Protein AF-A0A2J5P9N8-F1 (afdb_monomer)

Mean predicted aligned error: 7.77 Å

Secondary structure (DSSP, 8-state):
--TTTTS----S-HHHHHHHHHHHHHHH---------SSTTHHHHHIIIIIHHHHHHTTSS-SSPPSS-HHHHHHSS-SS--TTSGGGTT-TT----TTS-S---

Radius of gyration: 22.22 Å; Cα contacts (8 Å, |Δi|>4): 56; chains: 1; bounding box: 47×32×69 Å

Nearest PDB structures (foldseek):
  6ak1-assembly2_B  TM=9.706E-01  e=1.787E-05  Hyphomicrobium sulfonivorans
  3b9n-assembly2_B  TM=9.606E-01  e=1.918E-05  Geobacillus thermodenitrificans
  5w4z-assembly1_B  TM=9.565E-01  e=3.067E-03  Herbiconiux
  7e36-assembly1_B  TM=9.054E-01  e=7.668E-03  Nocardia tenerifensis

InterPro domains:
  IPR036661 Luciferase-like domain superfamily [G3DSA:3.20.20.30] (2-96)
  IPR036661 Luciferase-like domain superfamily [SSF51679] (4-79)
  IPR051260 Diverse substrate monooxygenases [PTHR30011] (2-95)

Sequence (105 aa):
VGIGGFGPLLVGSAETVADELQSWAEETDVDGFNLAYAVTHETFRDVVALLIPELQKRGVFKQDYREGTLREKLFGAGPRLTAPHPGADYRRGVRNDVGAKETAA

Structure (mmCIF, N/CA/C/O backbone):
data_AF-A0A2J5P9N8-F1
#
_entry.id   AF-A0A2J5P9N8-F1
#
loop_
_atom_site.group_PDB
_atom_site.id
_atom_site.type_symbol
_atom_site.label_atom_id
_atom_site.label_alt_id
_atom_site.label_comp_id
_atom_site.label_asym_id
_atom_site.label_entity_id
_atom_site.label_seq_id
_atom_site.pdbx_PDB_ins_code
_atom_site.Cartn_x
_atom_site.Cartn_y
_atom_site.Cartn_z
_atom_site.occupancy
_atom_site.B_iso_or_equiv
_atom_site.auth_seq_id
_atom_site.auth_comp_id
_atom_site.auth_asym_id
_atom_site.auth_atom_id
_atom_site.pdbx_PDB_model_num
ATOM 1 N N . VAL A 1 1 ? 9.339 16.375 16.927 1.00 61.12 1 VAL A N 1
ATOM 2 C CA . VAL A 1 1 ? 8.888 15.352 15.955 1.00 61.12 1 VAL A CA 1
ATOM 3 C C . VAL A 1 1 ? 8.266 14.216 16.749 1.00 61.12 1 VAL A C 1
ATOM 5 O O . VAL A 1 1 ? 8.880 13.809 17.727 1.00 61.12 1 VAL A O 1
ATOM 8 N N . GLY A 1 2 ? 7.038 13.810 16.415 1.00 85.06 2 GLY A N 1
ATOM 9 C CA . GLY A 1 2 ? 6.289 12.754 17.110 1.00 85.06 2 GLY A CA 1
ATOM 10 C C . GLY A 1 2 ? 6.177 11.472 16.281 1.00 85.06 2 GLY A C 1
ATOM 11 O O . GLY A 1 2 ? 6.871 11.318 15.274 1.00 85.06 2 GLY A O 1
ATOM 12 N N . ILE A 1 3 ? 5.286 10.568 16.695 1.00 85.62 3 ILE A N 1
ATOM 13 C CA . ILE A 1 3 ? 4.938 9.367 15.922 1.00 85.62 3 ILE A CA 1
ATOM 14 C C . ILE A 1 3 ? 4.420 9.803 14.542 1.00 85.62 3 ILE A C 1
ATOM 16 O O . ILE A 1 3 ? 3.575 10.689 14.459 1.00 85.62 3 ILE A O 1
ATOM 20 N N . GLY A 1 4 ? 4.960 9.211 13.472 1.00 83.00 4 GLY A N 1
ATOM 21 C CA . GLY A 1 4 ? 4.610 9.538 12.081 1.00 83.00 4 GLY A CA 1
ATOM 22 C C . GLY A 1 4 ? 5.559 10.520 11.383 1.00 83.00 4 GLY A C 1
ATOM 23 O O . GLY A 1 4 ? 5.572 10.593 10.156 1.00 83.00 4 GLY A O 1
ATOM 24 N N . GLY A 1 5 ? 6.430 11.224 12.112 1.00 89.25 5 GLY A N 1
ATOM 25 C CA . GLY A 1 5 ? 7.363 12.165 11.487 1.00 89.25 5 GLY A CA 1
ATOM 26 C C . GLY A 1 5 ? 6.630 13.289 10.744 1.00 89.25 5 GLY A C 1
ATOM 27 O O . GLY A 1 5 ? 5.927 14.076 11.371 1.00 89.25 5 GLY A O 1
ATOM 28 N N . PHE A 1 6 ? 6.820 13.359 9.423 1.00 89.50 6 PHE A N 1
ATOM 29 C CA . PHE A 1 6 ? 6.075 14.247 8.513 1.00 89.50 6 PHE A CA 1
ATOM 30 C C . PHE A 1 6 ? 5.015 13.508 7.682 1.00 89.50 6 PHE A C 1
ATOM 32 O O . PHE A 1 6 ? 4.338 14.128 6.866 1.00 89.50 6 PHE A O 1
ATOM 39 N N . GLY A 1 7 ? 4.907 12.189 7.846 1.00 88.69 7 GLY A N 1
ATOM 40 C CA . GLY A 1 7 ? 3.882 11.385 7.200 1.00 88.69 7 GLY A CA 1
ATOM 41 C C . GLY A 1 7 ? 2.561 11.438 7.969 1.00 88.69 7 GLY A C 1
ATOM 42 O O . GLY A 1 7 ? 2.537 11.812 9.146 1.00 88.69 7 GLY A O 1
ATOM 43 N N . PRO A 1 8 ? 1.455 11.053 7.319 1.00 91.69 8 PRO A N 1
ATOM 44 C CA . PRO A 1 8 ? 0.168 10.964 7.983 1.00 91.69 8 PRO A CA 1
ATOM 45 C C . PRO A 1 8 ? 0.166 9.842 9.032 1.00 91.69 8 PRO A C 1
ATOM 47 O O . PRO A 1 8 ? 0.865 8.835 8.901 1.00 91.69 8 PRO A O 1
ATOM 50 N N . LEU A 1 9 ? -0.641 10.025 10.076 1.00 94.19 9 LEU A N 1
ATOM 51 C CA . LEU A 1 9 ? -0.829 9.060 11.155 1.00 94.19 9 LEU A CA 1
ATOM 52 C C . LEU A 1 9 ? -2.298 8.633 11.194 1.00 94.19 9 LEU A C 1
ATOM 54 O O . LEU A 1 9 ? -3.163 9.453 11.494 1.00 94.19 9 LEU A O 1
ATOM 58 N N . LEU A 1 10 ? -2.563 7.354 10.926 1.00 95.00 10 LEU A N 1
ATOM 59 C CA . LEU A 1 10 ? -3.896 6.766 11.040 1.00 95.00 10 LEU A CA 1
ATOM 60 C C . LEU A 1 10 ? -4.004 6.024 12.372 1.00 95.00 10 LEU A C 1
ATOM 62 O O . LEU A 1 10 ? -3.148 5.202 12.702 1.00 95.00 10 LEU A O 1
ATOM 66 N N . VAL A 1 11 ? -5.063 6.303 13.128 1.00 96.25 11 VAL A N 1
ATOM 67 C CA . VAL A 1 11 ? -5.359 5.645 14.407 1.00 96.25 11 VAL A CA 1
ATOM 68 C C . VAL A 1 11 ? -6.842 5.311 14.440 1.00 96.25 11 VAL A C 1
ATOM 70 O O . VAL A 1 11 ? -7.678 6.196 14.288 1.00 96.25 11 VAL A O 1
ATOM 73 N N . GLY A 1 12 ? -7.173 4.041 14.656 1.00 96.81 12 GLY A N 1
ATOM 74 C CA . GLY A 1 12 ? -8.557 3.579 14.670 1.00 96.81 12 GLY A CA 1
ATOM 75 C C . GLY A 1 12 ? -8.663 2.059 14.701 1.00 96.81 12 GLY A C 1
ATOM 76 O O . GLY A 1 12 ? -7.674 1.363 14.939 1.00 96.81 12 GLY A O 1
ATOM 77 N N . SER A 1 13 ? -9.873 1.550 14.464 1.00 98.31 13 SER A N 1
ATOM 78 C CA . SER A 1 13 ? -10.092 0.121 14.227 1.00 98.31 13 SER A CA 1
ATOM 79 C C . SER A 1 13 ? -9.512 -0.300 12.869 1.00 98.31 13 SER A C 1
ATOM 81 O O . SER A 1 13 ? -9.169 0.543 12.039 1.00 98.31 13 SER A O 1
ATOM 83 N N . ALA A 1 14 ? -9.437 -1.611 12.617 1.00 97.94 14 ALA A N 1
ATOM 84 C CA . ALA A 1 14 ? -9.040 -2.123 11.305 1.00 97.94 14 ALA A CA 1
ATOM 85 C C . ALA A 1 14 ? -9.951 -1.606 10.177 1.00 97.94 14 ALA A C 1
ATOM 87 O O . ALA A 1 14 ? -9.447 -1.262 9.115 1.00 97.94 14 ALA A O 1
ATOM 88 N N . GLU A 1 15 ? -11.261 -1.490 10.431 1.00 98.50 15 GLU A N 1
ATOM 89 C CA . GLU A 1 15 ? -12.231 -0.927 9.483 1.00 98.50 15 GLU A CA 1
ATOM 90 C C . GLU A 1 15 ? -11.941 0.549 9.202 1.00 98.50 15 GLU A C 1
ATOM 92 O O . GLU A 1 15 ? -11.793 0.920 8.045 1.00 98.50 15 GLU A O 1
ATOM 97 N N . THR A 1 16 ? -11.751 1.367 10.246 1.00 98.50 16 THR A N 1
ATOM 98 C CA . THR A 1 16 ? -11.451 2.799 10.085 1.00 98.50 16 THR A CA 1
ATOM 99 C C . THR A 1 16 ? -10.160 3.026 9.302 1.00 98.50 16 THR A C 1
ATOM 101 O O . THR A 1 16 ? -10.106 3.881 8.425 1.00 98.50 16 THR A O 1
ATOM 104 N N . VAL A 1 17 ? -9.106 2.261 9.600 1.00 98.31 17 VAL A N 1
ATOM 105 C CA . VAL A 1 17 ? -7.834 2.383 8.874 1.00 98.31 17 VAL A CA 1
ATOM 106 C C . VAL A 1 17 ? -7.979 1.891 7.430 1.00 98.31 17 VAL A C 1
ATOM 108 O O . VAL A 1 17 ? -7.424 2.510 6.527 1.00 98.31 17 VAL A O 1
ATOM 111 N N . ALA A 1 18 ? -8.721 0.807 7.190 1.00 98.50 18 ALA A N 1
ATOM 112 C CA . ALA A 1 18 ? -8.974 0.305 5.842 1.00 98.50 18 ALA A CA 1
ATOM 113 C C . ALA A 1 18 ? -9.797 1.287 4.993 1.00 98.50 18 ALA A C 1
ATOM 115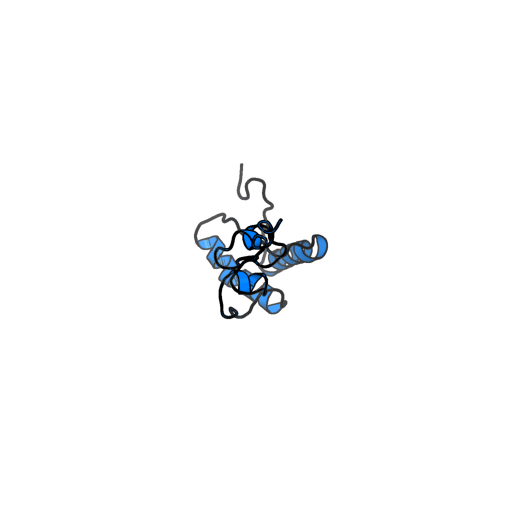 O O . ALA A 1 18 ? -9.491 1.441 3.812 1.00 98.50 18 ALA A O 1
ATOM 116 N N . ASP A 1 19 ? -10.788 1.964 5.582 1.00 98.50 19 ASP A N 1
ATOM 117 C CA . ASP A 1 19 ? -11.592 2.995 4.913 1.00 98.50 19 ASP A CA 1
ATOM 118 C C . ASP A 1 19 ? -10.709 4.142 4.410 1.00 98.50 19 ASP A C 1
ATOM 120 O O . ASP A 1 19 ? -10.770 4.497 3.235 1.00 98.50 19 ASP A O 1
ATOM 124 N N . GLU A 1 20 ? -9.828 4.664 5.265 1.00 98.25 20 GLU A N 1
ATOM 125 C CA . GLU A 1 20 ? -8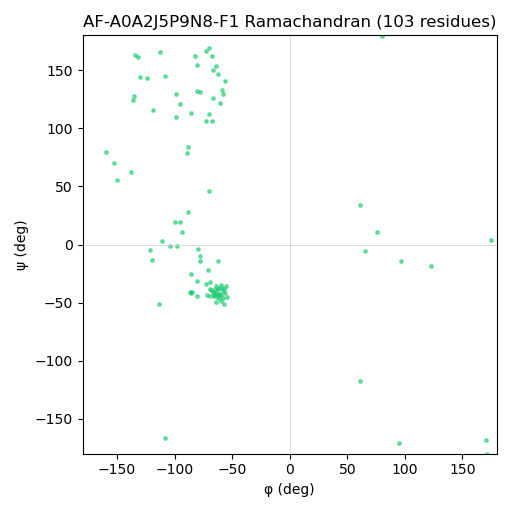.915 5.755 4.901 1.00 98.25 20 GLU A CA 1
ATOM 126 C C . GLU A 1 20 ? -7.890 5.341 3.839 1.00 98.25 20 GLU A C 1
ATOM 128 O O . GLU A 1 20 ? -7.679 6.060 2.864 1.00 98.25 20 GLU A O 1
ATOM 133 N N . LEU A 1 21 ? -7.272 4.160 3.972 1.00 98.12 21 LEU A N 1
ATOM 134 C CA . LEU A 1 21 ? -6.330 3.671 2.956 1.00 98.12 21 LEU A CA 1
ATOM 135 C C . LEU A 1 21 ? -7.008 3.494 1.593 1.00 98.12 21 LEU A C 1
ATOM 137 O O . LEU A 1 21 ? -6.400 3.769 0.560 1.00 98.12 21 LEU A O 1
ATOM 141 N N . GLN A 1 22 ? -8.257 3.032 1.581 1.00 97.88 22 GLN A N 1
ATOM 142 C CA . GLN A 1 22 ? -9.010 2.852 0.349 1.00 97.88 22 GLN A CA 1
ATOM 143 C C . GLN A 1 22 ? -9.427 4.195 -0.263 1.00 97.88 22 GLN A C 1
ATOM 145 O O . GLN A 1 22 ? -9.220 4.378 -1.460 1.00 97.88 22 GLN A O 1
ATOM 150 N N . SER A 1 23 ? -9.910 5.150 0.542 1.00 98.06 23 SER A N 1
ATOM 151 C CA . SER A 1 23 ? -10.188 6.522 0.086 1.00 98.06 23 SER A CA 1
ATOM 152 C C . SER A 1 23 ? -8.952 7.145 -0.564 1.00 98.06 23 SER A C 1
ATOM 154 O O . SER A 1 23 ? -9.041 7.662 -1.673 1.00 98.06 23 SER A O 1
ATOM 156 N N . TRP A 1 24 ? -7.766 7.010 0.037 1.00 97.88 24 TRP A N 1
ATOM 157 C CA . TRP A 1 24 ? -6.545 7.545 -0.569 1.00 97.88 24 TRP A CA 1
ATOM 158 C C . TRP A 1 24 ? -6.231 6.899 -1.917 1.00 97.88 24 TRP A C 1
ATOM 160 O O . TRP A 1 24 ? -5.888 7.612 -2.858 1.00 97.88 24 TRP A O 1
ATOM 170 N N . ALA A 1 25 ? -6.354 5.577 -2.038 1.00 97.56 25 ALA A N 1
ATOM 171 C CA . ALA A 1 25 ? -6.142 4.893 -3.312 1.00 97.56 25 ALA A CA 1
ATOM 172 C C . ALA A 1 25 ? -7.137 5.366 -4.386 1.00 97.56 25 ALA A C 1
ATOM 174 O O . ALA A 1 25 ? -6.725 5.699 -5.494 1.00 97.56 25 ALA A O 1
ATOM 175 N N . GLU A 1 26 ? -8.424 5.458 -4.048 1.00 97.56 26 GLU A N 1
ATOM 176 C CA . GLU A 1 26 ? -9.495 5.850 -4.973 1.00 97.56 26 GLU A CA 1
ATOM 177 C C . GLU A 1 26 ? -9.416 7.324 -5.391 1.00 97.56 26 GLU A C 1
ATOM 179 O O . GLU A 1 26 ? -9.672 7.658 -6.547 1.00 97.56 26 GLU A O 1
ATOM 184 N N . GLU A 1 27 ? -9.046 8.212 -4.470 1.00 98.25 27 GLU A N 1
ATOM 185 C CA . GLU A 1 27 ? -9.015 9.657 -4.709 1.00 98.25 27 GLU A CA 1
ATOM 186 C C . GLU A 1 27 ? -7.706 10.136 -5.346 1.00 98.25 27 GLU A C 1
ATOM 188 O O . GLU A 1 27 ? -7.690 11.184 -5.995 1.00 98.25 27 GLU A O 1
ATOM 193 N N . THR A 1 28 ? -6.603 9.402 -5.159 1.00 97.88 28 THR A N 1
ATOM 194 C CA . THR A 1 28 ? -5.260 9.858 -5.567 1.00 97.88 28 THR A CA 1
ATOM 195 C C . THR A 1 28 ? -4.537 8.946 -6.553 1.00 97.88 28 THR A C 1
ATOM 197 O O . THR A 1 28 ? -3.469 9.331 -7.028 1.00 97.88 28 THR A O 1
ATOM 200 N N . ASP A 1 29 ? -5.109 7.785 -6.889 1.00 97.56 29 ASP A N 1
ATOM 201 C CA . ASP A 1 29 ? -4.526 6.801 -7.815 1.00 97.56 29 ASP A CA 1
ATOM 202 C C . ASP A 1 29 ? -3.166 6.252 -7.334 1.00 97.56 29 ASP A C 1
ATOM 204 O O . ASP A 1 29 ? -2.252 5.985 -8.113 1.00 97.56 29 ASP A O 1
ATOM 208 N N . VAL A 1 30 ? -2.996 6.111 -6.013 1.00 97.81 30 VAL A N 1
ATOM 209 C CA . VAL A 1 30 ? -1.811 5.457 -5.438 1.00 97.81 30 VAL A CA 1
ATOM 210 C C . VAL A 1 30 ? -1.947 3.934 -5.482 1.00 97.81 30 VAL A C 1
ATOM 212 O O . VAL A 1 30 ? -2.931 3.366 -5.015 1.00 97.81 30 VAL A O 1
ATOM 215 N N . ASP A 1 31 ? -0.905 3.250 -5.960 1.00 96.50 31 ASP A N 1
ATOM 216 C CA . ASP A 1 31 ? -0.896 1.783 -6.095 1.00 96.50 31 ASP A CA 1
ATOM 217 C C . ASP A 1 31 ? -0.646 1.027 -4.775 1.00 96.50 31 ASP A C 1
ATOM 219 O O . ASP A 1 31 ? -0.793 -0.197 -4.699 1.00 96.50 31 ASP A O 1
ATOM 223 N N . GLY A 1 32 ? -0.182 1.719 -3.730 1.00 96.62 32 GLY A N 1
ATOM 224 C CA . GLY A 1 32 ? 0.130 1.094 -2.452 1.00 96.62 32 GLY A CA 1
ATOM 225 C C . GLY A 1 32 ? 0.834 2.004 -1.454 1.00 96.62 32 GLY A C 1
ATOM 226 O O . GLY A 1 32 ? 1.132 3.166 -1.720 1.00 96.62 32 GLY A O 1
ATOM 227 N N . PHE A 1 33 ? 1.125 1.436 -0.284 1.00 96.81 33 PHE A N 1
ATOM 228 C CA . PHE A 1 33 ? 1.593 2.185 0.879 1.00 96.81 33 PHE A CA 1
ATOM 229 C C . PHE A 1 33 ? 2.921 1.655 1.404 1.00 96.81 33 PHE A C 1
ATOM 231 O O . PHE A 1 33 ? 3.161 0.44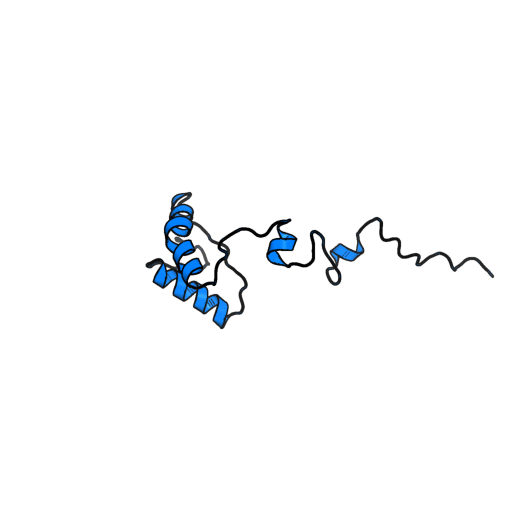8 1.456 1.00 96.81 33 PHE A O 1
ATOM 238 N N . ASN A 1 34 ? 3.766 2.576 1.860 1.00 95.81 34 ASN A N 1
ATOM 239 C CA . ASN A 1 34 ? 4.951 2.248 2.637 1.00 95.81 34 ASN A CA 1
ATOM 240 C C . ASN A 1 34 ? 4.642 2.445 4.127 1.00 95.81 34 ASN A C 1
ATOM 242 O O . ASN A 1 34 ? 4.463 3.575 4.579 1.00 95.81 34 ASN A O 1
ATOM 246 N N . LEU A 1 35 ? 4.548 1.350 4.883 1.00 94.50 35 LEU A N 1
ATOM 247 C CA . LEU A 1 35 ? 4.135 1.384 6.286 1.00 94.50 35 LEU A CA 1
ATOM 248 C C . L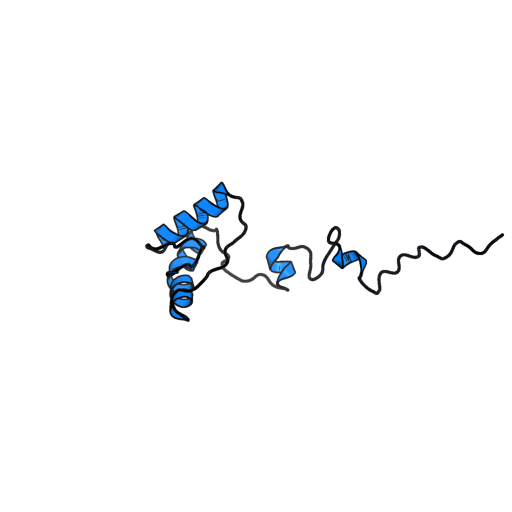EU A 1 35 ? 5.327 1.652 7.210 1.00 94.50 35 LEU A C 1
ATOM 250 O O . LEU A 1 35 ? 6.210 0.808 7.372 1.00 94.50 35 LEU A O 1
ATOM 254 N N . ALA A 1 36 ? 5.321 2.819 7.852 1.00 93.81 36 ALA A N 1
ATOM 255 C CA . ALA A 1 36 ? 6.196 3.108 8.981 1.00 93.81 36 ALA A CA 1
ATOM 256 C C . ALA A 1 36 ? 5.629 2.502 10.277 1.00 93.81 36 ALA A C 1
ATOM 258 O O . ALA A 1 36 ? 4.421 2.312 10.411 1.00 93.81 36 ALA A O 1
ATOM 259 N N . TYR A 1 37 ? 6.501 2.218 11.245 1.00 92.94 37 TYR A N 1
ATOM 260 C CA . TYR A 1 37 ? 6.111 1.639 12.530 1.00 92.94 37 TYR A CA 1
ATOM 261 C C . TYR A 1 37 ? 6.235 2.648 13.671 1.00 92.94 37 TYR A C 1
ATOM 263 O O . TYR A 1 37 ? 7.160 3.461 13.704 1.00 92.94 37 TYR A O 1
ATOM 271 N N . ALA A 1 38 ? 5.322 2.554 14.638 1.00 93.62 38 ALA A N 1
ATOM 272 C CA . ALA A 1 38 ? 5.479 3.215 15.930 1.00 93.62 38 ALA A CA 1
ATOM 273 C C . ALA A 1 38 ? 6.316 2.344 16.877 1.00 93.62 38 ALA A C 1
ATOM 275 O O . ALA A 1 38 ? 7.199 2.847 17.569 1.00 93.62 38 ALA A O 1
ATOM 276 N N . VAL A 1 39 ? 6.074 1.028 16.864 1.00 94.38 39 VAL A N 1
ATOM 277 C CA . VAL A 1 39 ? 6.807 0.042 17.664 1.00 94.38 39 VAL A CA 1
ATOM 278 C C . VAL A 1 39 ? 7.146 -1.160 16.788 1.00 94.38 39 VAL A C 1
ATOM 280 O O . VAL A 1 39 ? 6.276 -1.729 16.126 1.00 94.38 39 VAL A O 1
ATOM 283 N N . THR A 1 40 ? 8.424 -1.537 16.770 1.00 91.50 40 THR A N 1
ATOM 284 C CA . THR A 1 40 ? 8.879 -2.756 16.094 1.00 91.50 40 THR A CA 1
ATOM 285 C C . THR A 1 40 ? 8.954 -3.894 17.116 1.00 91.50 40 THR A C 1
ATOM 287 O O . THR A 1 40 ? 9.658 -3.768 18.115 1.00 91.50 40 THR A O 1
ATOM 290 N N . HIS A 1 41 ? 8.233 -5.007 16.952 1.00 94.00 41 HIS A N 1
ATOM 291 C CA . HIS A 1 41 ? 7.579 -5.546 15.741 1.00 94.00 41 HIS A CA 1
ATOM 292 C C . HIS A 1 41 ? 6.039 -5.505 15.791 1.00 94.00 41 HIS A C 1
ATOM 294 O O . HIS A 1 41 ? 5.369 -6.002 14.884 1.00 94.00 41 HIS A O 1
ATOM 300 N N . GLU A 1 42 ? 5.476 -4.956 16.861 1.00 96.69 42 GLU A N 1
ATOM 301 C CA . GLU A 1 42 ? 4.056 -4.985 17.203 1.00 96.69 42 GLU A CA 1
ATOM 302 C C . GLU A 1 42 ? 3.205 -4.317 16.128 1.00 96.69 42 GLU A C 1
ATOM 304 O O . GLU A 1 42 ? 2.225 -4.913 15.694 1.00 96.69 42 GLU A O 1
ATOM 309 N N . THR A 1 43 ? 3.631 -3.165 15.591 1.00 95.62 43 THR A N 1
ATOM 310 C CA . THR A 1 43 ? 2.880 -2.493 14.518 1.00 95.62 43 THR A CA 1
ATOM 311 C C . THR A 1 43 ? 2.667 -3.414 13.313 1.00 95.62 43 THR A C 1
ATOM 313 O O . THR A 1 43 ? 1.573 -3.472 12.762 1.00 95.62 43 THR A O 1
ATOM 316 N N . PHE A 1 44 ? 3.680 -4.190 12.917 1.00 97.12 44 PHE A N 1
ATOM 317 C CA . PHE A 1 44 ? 3.539 -5.119 11.795 1.00 97.12 44 PHE A CA 1
ATOM 318 C C . PHE A 1 44 ? 2.672 -6.330 12.143 1.00 97.12 44 PHE A C 1
ATOM 320 O O . PHE A 1 44 ? 1.946 -6.822 11.280 1.00 97.12 44 PHE A O 1
ATOM 327 N N . ARG A 1 45 ? 2.716 -6.804 13.395 1.00 97.81 45 ARG A N 1
ATOM 328 C CA . ARG A 1 45 ? 1.825 -7.876 13.860 1.00 97.81 45 ARG A CA 1
ATOM 329 C C . ARG A 1 45 ? 0.368 -7.439 13.807 1.00 97.81 45 ARG A C 1
ATOM 331 O O . ARG A 1 45 ? -0.443 -8.190 13.276 1.00 97.81 45 ARG A O 1
ATOM 338 N N . ASP A 1 46 ? 0.061 -6.235 14.275 1.00 97.56 46 ASP A N 1
ATOM 339 C CA . ASP A 1 46 ? -1.302 -5.699 14.273 1.00 97.56 46 ASP A CA 1
ATOM 340 C C . ASP A 1 46 ? -1.811 -5.479 12.846 1.00 97.56 46 ASP A C 1
ATOM 342 O O . ASP A 1 46 ? -2.937 -5.853 12.528 1.00 97.56 46 ASP A O 1
ATOM 346 N N . VAL A 1 47 ? -0.965 -4.969 11.944 1.00 97.56 47 VAL A N 1
ATOM 347 C CA . VAL A 1 47 ? -1.310 -4.858 10.517 1.00 97.56 47 VAL A CA 1
ATOM 348 C C . VAL A 1 47 ? -1.673 -6.225 9.939 1.00 97.56 47 VAL A C 1
ATOM 350 O O . VAL A 1 47 ? -2.731 -6.370 9.331 1.00 97.56 47 VAL A O 1
ATOM 353 N N . VAL A 1 48 ? -0.830 -7.240 10.138 1.00 97.88 48 VAL A N 1
ATOM 354 C CA . VAL A 1 48 ? -1.065 -8.584 9.586 1.00 97.88 48 VAL A CA 1
ATOM 355 C C . VAL A 1 48 ? -2.288 -9.253 10.214 1.00 97.88 48 VAL A C 1
ATOM 357 O O . VAL A 1 48 ? -3.050 -9.899 9.503 1.00 97.88 48 VAL A O 1
ATOM 360 N N . ALA A 1 49 ? -2.480 -9.117 11.525 1.00 98.25 49 ALA A N 1
ATOM 361 C CA . ALA A 1 49 ? -3.543 -9.804 12.251 1.00 98.25 49 ALA A CA 1
ATOM 362 C C . ALA A 1 49 ? -4.913 -9.127 12.115 1.00 98.25 49 ALA A C 1
ATOM 364 O O . ALA A 1 49 ? -5.928 -9.818 12.169 1.00 98.25 49 ALA A O 1
ATOM 365 N N . LEU A 1 50 ? -4.950 -7.799 11.969 1.00 98.31 50 LEU A N 1
ATOM 366 C CA . LEU A 1 50 ? -6.185 -7.014 12.028 1.00 98.31 50 LEU A CA 1
ATOM 367 C C . LEU A 1 50 ? -6.524 -6.366 10.684 1.00 98.31 50 LEU A C 1
ATOM 369 O O . LEU A 1 50 ? -7.639 -6.522 10.194 1.00 98.31 50 LEU A O 1
ATOM 373 N N . LEU A 1 51 ? -5.573 -5.655 10.073 1.00 98.38 51 LEU A N 1
ATOM 374 C CA . LEU A 1 51 ? -5.837 -4.845 8.880 1.00 98.38 51 LEU A CA 1
ATOM 375 C C . LEU A 1 51 ? -5.869 -5.676 7.592 1.00 98.38 51 LEU A C 1
ATOM 377 O O . LEU A 1 51 ? -6.757 -5.491 6.762 1.00 98.38 51 LEU A O 1
ATOM 381 N N . ILE A 1 52 ? -4.922 -6.602 7.414 1.00 98.38 52 ILE A N 1
ATOM 382 C CA . ILE A 1 52 ? -4.856 -7.434 6.203 1.00 98.38 52 ILE A CA 1
ATOM 383 C C . ILE A 1 52 ? -6.151 -8.233 5.970 1.00 98.38 52 ILE A C 1
ATOM 385 O O . ILE A 1 52 ? -6.640 -8.179 4.841 1.00 98.38 52 ILE A O 1
ATOM 389 N N . PRO A 1 53 ? -6.759 -8.904 6.972 1.00 98.62 53 PRO A N 1
ATOM 390 C CA . PRO A 1 53 ? -8.036 -9.595 6.784 1.00 98.62 53 PRO A CA 1
ATOM 391 C C . PRO A 1 53 ? -9.174 -8.677 6.320 1.00 98.62 53 PRO A C 1
ATOM 393 O O . PRO A 1 53 ? -9.982 -9.078 5.483 1.00 98.62 53 PRO A O 1
ATOM 396 N N . GLU A 1 54 ? -9.227 -7.439 6.816 1.00 98.56 54 GLU A N 1
ATOM 397 C CA . GLU A 1 54 ? -10.253 -6.469 6.420 1.00 98.56 54 GLU A CA 1
ATOM 398 C C . GLU A 1 54 ? -10.053 -6.003 4.969 1.00 98.56 54 GLU A C 1
ATOM 400 O O . GLU A 1 54 ? -10.990 -6.026 4.170 1.00 98.56 54 GLU A O 1
ATOM 405 N N . LEU A 1 55 ? -8.816 -5.694 4.567 1.00 98.50 55 LEU A N 1
ATOM 406 C CA . LEU A 1 55 ? -8.494 -5.362 3.171 1.00 98.50 55 LEU A CA 1
ATOM 407 C C . LEU A 1 55 ? -8.740 -6.546 2.215 1.00 98.50 55 LEU A C 1
ATOM 409 O O . LEU A 1 55 ? -9.185 -6.371 1.079 1.00 98.50 55 LEU A O 1
ATOM 413 N N . GLN A 1 56 ? -8.487 -7.768 2.680 1.00 98.50 56 GLN A N 1
ATOM 414 C CA . GLN A 1 56 ? -8.772 -9.008 1.960 1.00 98.50 56 GLN A CA 1
ATOM 415 C C . GLN A 1 56 ? -10.275 -9.239 1.768 1.00 98.50 56 GLN A C 1
ATOM 417 O O . GLN A 1 56 ? -10.698 -9.591 0.666 1.00 98.50 56 GLN A O 1
ATOM 422 N N . LYS A 1 57 ? -11.090 -9.000 2.803 1.00 98.19 57 LYS A N 1
ATOM 423 C CA . LYS A 1 57 ? -12.562 -9.070 2.748 1.00 98.19 57 LYS A CA 1
ATOM 424 C C . LYS A 1 57 ? -13.145 -8.087 1.730 1.00 98.19 57 LYS A C 1
ATOM 426 O O . LYS A 1 57 ? -14.121 -8.412 1.061 1.00 98.19 57 LYS A O 1
ATOM 431 N N . ARG A 1 58 ? -12.523 -6.915 1.582 1.00 98.06 58 ARG A N 1
ATOM 432 C CA . ARG A 1 58 ? -12.885 -5.882 0.595 1.00 98.06 58 ARG A CA 1
ATOM 433 C C . ARG A 1 58 ? -12.405 -6.185 -0.827 1.00 98.06 58 ARG A C 1
ATOM 435 O O . ARG A 1 58 ? -12.795 -5.495 -1.759 1.00 98.06 58 ARG A O 1
ATOM 442 N N . GLY A 1 59 ? -11.558 -7.199 -1.010 1.00 97.81 59 GLY A N 1
ATOM 443 C CA . GLY A 1 59 ? -11.011 -7.567 -2.318 1.00 97.81 59 GLY A CA 1
ATOM 444 C C . GLY A 1 59 ? -9.900 -6.646 -2.832 1.00 97.81 59 GLY A C 1
ATOM 445 O O . GLY A 1 59 ? -9.499 -6.778 -3.986 1.00 97.81 59 GLY A O 1
ATOM 446 N N . VAL A 1 60 ? -9.371 -5.751 -1.991 1.00 97.44 60 VAL A N 1
ATOM 447 C CA . VAL A 1 60 ? -8.311 -4.787 -2.355 1.00 97.44 60 VAL A CA 1
ATOM 448 C C . VAL A 1 60 ? -6.910 -5.249 -1.940 1.00 97.44 60 VAL A C 1
ATOM 450 O O . VAL A 1 60 ? -5.916 -4.584 -2.220 1.00 97.44 60 VAL A O 1
ATOM 453 N N . PHE A 1 61 ? -6.799 -6.415 -1.298 1.00 97.81 61 PHE A N 1
ATOM 454 C CA . PHE A 1 61 ? -5.521 -7.043 -0.972 1.00 97.81 61 PHE A CA 1
ATOM 455 C C . PHE A 1 61 ? -5.495 -8.510 -1.405 1.00 97.81 61 PHE A C 1
ATOM 457 O O . PHE A 1 61 ? -6.494 -9.226 -1.340 1.00 97.81 61 PHE A O 1
ATOM 464 N N . LYS A 1 62 ? -4.324 -8.969 -1.857 1.00 96.69 62 LYS A N 1
ATOM 465 C CA . LYS A 1 62 ? -4.125 -10.343 -2.339 1.00 96.69 62 LYS A CA 1
ATOM 466 C C . LYS A 1 62 ? -4.371 -11.382 -1.235 1.00 96.69 62 LYS A C 1
ATOM 468 O O . LYS A 1 62 ? -4.032 -11.156 -0.075 1.00 96.69 62 LYS A O 1
ATOM 473 N N . GLN A 1 63 ? -4.880 -12.549 -1.620 1.00 97.25 63 GLN A N 1
ATOM 474 C CA . GLN A 1 63 ? -5.029 -13.707 -0.725 1.00 97.25 63 GLN A CA 1
ATOM 475 C C . GLN A 1 63 ? -3.751 -14.548 -0.674 1.00 97.25 63 GLN A C 1
ATOM 477 O O . GLN A 1 63 ? -3.294 -14.922 0.398 1.00 97.25 63 GLN A O 1
ATOM 482 N N . ASP A 1 64 ? -3.116 -14.726 -1.833 1.00 97.25 64 ASP A N 1
ATOM 483 C CA . ASP A 1 64 ? -1.894 -15.504 -1.994 1.00 97.25 64 ASP A CA 1
ATOM 484 C C . ASP A 1 64 ? -0.869 -14.761 -2.851 1.00 97.25 64 ASP A C 1
ATOM 486 O O . ASP A 1 64 ? -1.169 -13.803 -3.578 1.00 97.25 64 ASP A O 1
ATOM 490 N N . TYR A 1 65 ? 0.381 -15.208 -2.775 1.00 96.19 65 TYR A N 1
ATOM 491 C CA . TYR A 1 65 ? 1.420 -14.728 -3.671 1.00 96.19 65 TYR A CA 1
ATOM 492 C C . TYR A 1 65 ? 1.288 -15.394 -5.038 1.00 96.19 65 TYR A C 1
ATOM 494 O O . TYR A 1 65 ? 1.241 -16.613 -5.150 1.00 96.19 65 TYR A O 1
ATOM 502 N N . ARG A 1 66 ? 1.317 -14.579 -6.095 1.00 95.12 66 ARG A N 1
ATOM 503 C CA . ARG A 1 66 ? 1.577 -15.075 -7.451 1.00 95.12 66 ARG A CA 1
ATOM 504 C C . ARG A 1 66 ? 2.997 -15.642 -7.521 1.00 95.12 66 ARG A C 1
ATOM 506 O O . ARG A 1 66 ? 3.872 -15.184 -6.787 1.00 95.12 66 ARG A O 1
ATOM 513 N N . GLU A 1 67 ? 3.244 -16.583 -8.419 1.00 96.44 67 GLU A N 1
ATOM 514 C CA . GLU A 1 67 ? 4.596 -17.088 -8.675 1.00 96.44 67 GLU A CA 1
ATOM 515 C C . GLU A 1 67 ? 5.503 -16.029 -9.325 1.00 96.44 67 GLU A C 1
ATOM 517 O O . GLU A 1 67 ? 5.039 -15.017 -9.855 1.00 96.44 67 GLU A O 1
ATOM 522 N N . GLY A 1 68 ? 6.817 -16.259 -9.266 1.00 96.50 68 GLY A N 1
ATOM 523 C CA . GLY A 1 68 ? 7.821 -15.421 -9.929 1.00 96.50 68 GLY A CA 1
ATOM 524 C C . GLY A 1 68 ? 8.450 -14.319 -9.067 1.00 96.50 68 GLY A C 1
ATOM 525 O O . GLY A 1 68 ? 8.313 -14.253 -7.837 1.00 96.50 68 GLY A O 1
ATOM 526 N N . THR A 1 69 ? 9.214 -13.459 -9.733 1.00 97.19 69 THR A N 1
ATOM 527 C CA . THR A 1 69 ? 10.004 -12.364 -9.157 1.00 97.19 69 THR A CA 1
ATOM 528 C C . THR A 1 69 ? 9.135 -11.198 -8.679 1.00 97.19 69 THR A C 1
ATOM 530 O O . THR A 1 69 ? 7.962 -11.070 -9.028 1.00 97.19 69 THR A O 1
ATOM 533 N N . LEU A 1 70 ? 9.721 -10.284 -7.897 1.00 96.50 70 LEU A N 1
ATOM 534 C CA . LEU A 1 70 ? 9.032 -9.063 -7.461 1.00 96.50 70 LEU A CA 1
ATOM 535 C C . LEU A 1 70 ? 8.538 -8.214 -8.645 1.00 96.50 70 LEU A C 1
ATOM 5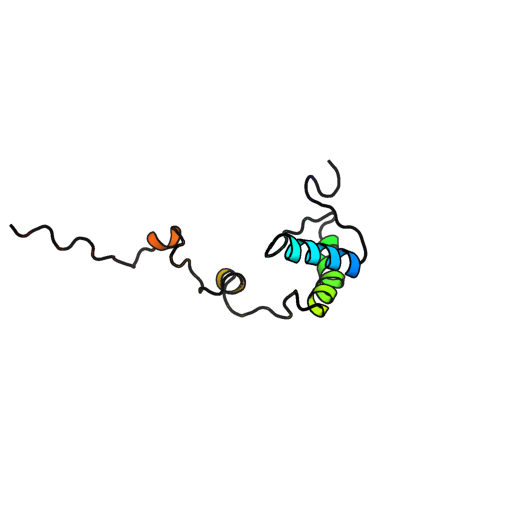37 O O . LEU A 1 70 ? 7.429 -7.692 -8.602 1.00 96.50 70 LEU A O 1
ATOM 541 N N . ARG A 1 71 ? 9.335 -8.100 -9.717 1.00 96.06 71 ARG A N 1
ATOM 542 C CA . ARG A 1 71 ? 8.950 -7.327 -10.906 1.00 96.06 71 ARG A CA 1
ATOM 543 C C . ARG A 1 71 ? 7.718 -7.918 -11.583 1.00 96.06 71 ARG A C 1
ATOM 545 O O . ARG A 1 71 ? 6.835 -7.169 -11.978 1.00 96.06 71 ARG A O 1
ATOM 552 N N . GLU A 1 72 ? 7.646 -9.240 -11.681 1.00 96.19 72 GLU A N 1
ATOM 553 C CA . GLU A 1 72 ? 6.482 -9.928 -12.247 1.00 96.19 72 GLU A CA 1
ATOM 554 C C . GLU A 1 72 ? 5.243 -9.719 -11.378 1.00 96.19 72 GLU A C 1
ATOM 556 O O . GLU A 1 72 ? 4.176 -9.407 -11.897 1.00 96.19 72 GLU A O 1
ATOM 561 N N . LYS A 1 73 ? 5.401 -9.801 -10.054 1.00 95.94 73 LYS A N 1
ATOM 562 C CA . LYS A 1 73 ? 4.313 -9.577 -9.093 1.00 95.94 73 LYS A CA 1
ATOM 563 C C . LYS A 1 73 ? 3.747 -8.157 -9.147 1.00 95.94 73 LYS A C 1
ATOM 565 O O . LYS A 1 73 ? 2.540 -8.009 -9.000 1.00 95.94 73 LYS A O 1
ATOM 570 N N . LEU A 1 74 ? 4.601 -7.150 -9.342 1.00 94.75 74 LEU A N 1
ATOM 571 C CA . LEU A 1 74 ? 4.198 -5.740 -9.383 1.00 94.75 74 LEU A CA 1
ATOM 572 C C . LEU A 1 74 ? 3.723 -5.286 -10.768 1.00 94.75 74 LEU A C 1
ATOM 574 O O . LEU A 1 74 ? 2.744 -4.562 -10.858 1.00 94.75 74 LEU A O 1
ATOM 578 N N . PHE A 1 75 ? 4.399 -5.700 -11.844 1.00 94.19 75 PHE A N 1
ATOM 579 C CA . PHE A 1 75 ? 4.205 -5.110 -13.176 1.00 94.19 75 PHE A CA 1
ATOM 580 C C . PHE A 1 75 ? 3.732 -6.101 -14.247 1.00 94.19 75 PHE A C 1
ATOM 582 O O . PHE A 1 75 ? 3.395 -5.678 -15.347 1.00 94.19 75 PHE A O 1
ATOM 589 N N . GLY A 1 76 ? 3.785 -7.415 -14.006 1.00 91.25 76 GLY A N 1
ATOM 590 C CA . GLY A 1 76 ? 3.384 -8.442 -14.982 1.00 91.25 76 GLY A CA 1
ATOM 591 C C . GLY A 1 76 ? 4.242 -8.545 -16.258 1.00 91.25 76 GLY A C 1
ATOM 592 O O . GLY A 1 76 ? 4.052 -9.465 -17.044 1.00 91.25 76 GLY A O 1
ATOM 593 N N . ALA A 1 77 ? 5.217 -7.656 -16.467 1.00 89.56 77 ALA A N 1
ATOM 594 C CA . ALA A 1 77 ? 6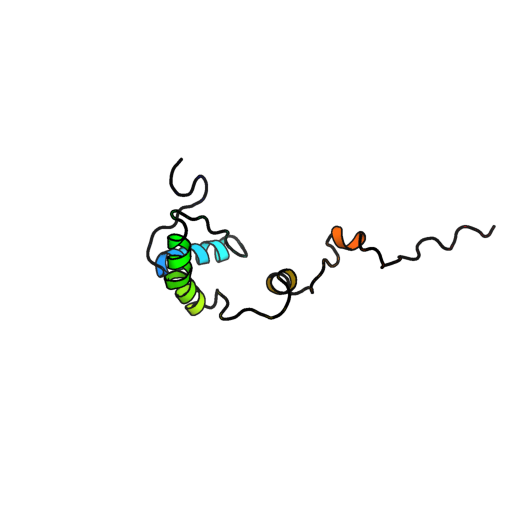.004 -7.539 -17.703 1.00 89.56 77 ALA A CA 1
ATOM 595 C C . ALA A 1 77 ? 7.271 -8.426 -17.743 1.00 89.56 77 ALA A C 1
ATOM 597 O O . ALA A 1 77 ? 8.264 -8.098 -18.397 1.00 89.56 77 ALA A O 1
ATOM 598 N N . GLY A 1 78 ? 7.257 -9.552 -17.027 1.00 92.81 78 GLY A N 1
ATOM 599 C CA . GLY A 1 78 ? 8.394 -10.468 -16.927 1.00 92.81 78 GLY A CA 1
ATOM 600 C C . GLY A 1 78 ? 9.482 -10.032 -15.931 1.00 92.81 78 GLY A C 1
ATOM 601 O O . GLY A 1 78 ? 9.395 -8.983 -15.286 1.00 92.81 78 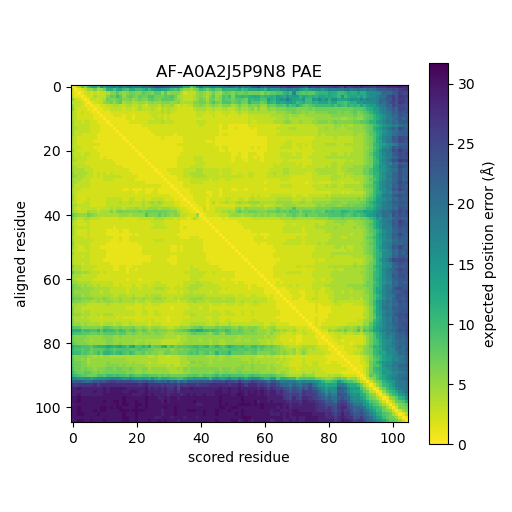GLY A O 1
ATOM 602 N N . PRO A 1 79 ? 10.547 -10.837 -15.777 1.00 94.69 79 PRO A N 1
ATOM 603 C CA . PRO A 1 79 ? 11.507 -10.693 -14.680 1.00 94.69 79 PRO A CA 1
ATOM 604 C C . PRO A 1 79 ? 12.548 -9.586 -14.907 1.00 94.69 79 PRO A C 1
ATOM 606 O O . PRO A 1 79 ? 13.396 -9.334 -14.050 1.00 94.69 79 PRO A O 1
ATOM 609 N N . ARG A 1 80 ? 12.538 -8.923 -16.071 1.00 93.25 80 ARG A N 1
ATOM 610 C CA . ARG A 1 80 ? 13.532 -7.911 -16.458 1.00 93.25 80 ARG A CA 1
ATOM 611 C C . ARG A 1 80 ? 12.861 -6.652 -16.994 1.00 93.25 80 ARG A C 1
ATOM 613 O O . ARG A 1 80 ? 11.718 -6.679 -17.418 1.00 93.25 80 ARG A O 1
ATOM 620 N N . LEU A 1 81 ? 13.614 -5.554 -17.003 1.00 93.69 81 LEU A N 1
ATOM 621 C CA . LEU A 1 81 ? 13.202 -4.295 -17.623 1.00 93.69 81 LEU A CA 1
ATOM 622 C C . LEU A 1 81 ? 12.922 -4.491 -19.120 1.00 93.69 81 LEU A C 1
ATOM 624 O O . LEU A 1 81 ? 13.734 -5.100 -19.823 1.00 93.69 81 LEU A O 1
ATOM 628 N N . THR A 1 82 ? 11.795 -3.975 -19.592 1.00 89.44 82 THR A N 1
ATOM 629 C CA . THR A 1 82 ? 11.393 -3.949 -21.004 1.00 89.44 82 THR A CA 1
ATOM 630 C C . THR A 1 82 ? 11.371 -2.508 -21.507 1.00 89.44 82 THR A C 1
ATOM 632 O O . THR A 1 82 ? 11.397 -1.571 -20.706 1.00 89.44 82 THR A O 1
ATOM 635 N N . ALA A 1 83 ? 11.312 -2.314 -22.827 1.00 87.56 83 ALA A N 1
ATOM 636 C CA . ALA A 1 83 ? 11.028 -0.993 -23.381 1.00 87.56 83 ALA A CA 1
ATOM 637 C C . ALA A 1 83 ? 9.693 -0.463 -22.808 1.00 87.56 83 ALA A C 1
ATOM 639 O O . ALA A 1 83 ? 8.769 -1.263 -22.623 1.00 87.56 83 ALA A O 1
ATOM 640 N N . PRO A 1 84 ? 9.583 0.840 -22.492 1.00 91.81 84 PRO A N 1
ATOM 641 C CA . PRO A 1 84 ? 10.542 1.917 -22.768 1.00 91.81 84 PRO A CA 1
ATOM 642 C C . PRO A 1 84 ? 11.513 2.231 -21.608 1.00 91.81 84 PRO A C 1
ATOM 644 O O . PRO A 1 84 ? 12.067 3.325 -21.551 1.00 91.81 84 PRO A O 1
ATOM 647 N N . HIS A 1 85 ? 11.715 1.327 -20.643 1.00 94.06 85 HIS A N 1
ATOM 648 C CA . HIS A 1 85 ? 12.572 1.633 -19.497 1.00 94.06 85 HIS A CA 1
ATOM 649 C C . HIS A 1 85 ? 14.048 1.797 -19.931 1.00 94.06 85 HIS A C 1
ATOM 651 O O . HIS A 1 85 ? 14.606 0.835 -20.459 1.00 94.06 85 HIS A O 1
ATOM 657 N N . PRO A 1 86 ? 14.743 2.912 -19.615 1.00 94.56 86 PRO A N 1
ATOM 658 C CA . PRO A 1 86 ? 16.096 3.196 -20.125 1.00 94.56 86 PRO A CA 1
ATOM 659 C C . PRO A 1 86 ? 17.134 2.103 -19.838 1.00 94.56 86 PRO A C 1
ATOM 661 O O . PRO A 1 86 ? 17.994 1.793 -20.653 1.00 94.56 86 PRO A O 1
ATOM 664 N N . GLY A 1 87 ? 17.034 1.446 -18.678 1.00 93.06 87 GLY A N 1
ATOM 665 C CA . GLY A 1 87 ? 17.896 0.307 -18.338 1.00 93.06 87 GLY A CA 1
ATOM 666 C C . GLY A 1 87 ? 17.765 -0.914 -19.266 1.00 93.06 87 GLY A C 1
ATOM 667 O O . GLY A 1 87 ? 18.615 -1.802 -19.210 1.00 93.06 87 GLY A O 1
ATOM 668 N N . ALA A 1 88 ? 16.728 -0.991 -20.106 1.00 92.56 88 ALA A N 1
ATOM 669 C CA . ALA A 1 88 ? 16.583 -2.048 -21.104 1.00 92.56 88 ALA A CA 1
ATOM 670 C C . ALA A 1 88 ? 17.628 -1.923 -22.232 1.00 92.56 88 ALA A C 1
ATOM 672 O O . ALA A 1 88 ? 18.117 -2.955 -22.697 1.00 92.56 88 ALA A O 1
ATOM 673 N N . ASP A 1 89 ? 18.037 -0.698 -22.586 1.00 91.00 89 ASP A N 1
ATOM 674 C CA . ASP A 1 89 ? 18.957 -0.407 -23.700 1.00 91.00 89 ASP A CA 1
ATOM 675 C C . ASP A 1 89 ? 20.403 -0.847 -23.425 1.00 91.00 89 ASP A C 1
ATOM 677 O O . ASP A 1 89 ? 21.181 -1.104 -24.339 1.00 91.00 89 ASP A O 1
ATOM 681 N N . TYR A 1 90 ? 20.769 -1.003 -22.151 1.00 92.25 90 TYR A N 1
ATOM 682 C CA . TYR A 1 90 ? 22.127 -1.364 -21.733 1.00 92.25 90 TYR A CA 1
ATOM 683 C C . TYR A 1 90 ? 22.330 -2.879 -21.550 1.00 92.25 90 TYR A C 1
ATOM 685 O O . TYR A 1 90 ? 23.349 -3.321 -21.004 1.00 92.25 90 TYR A O 1
ATOM 693 N N . ARG A 1 91 ? 21.376 -3.717 -21.980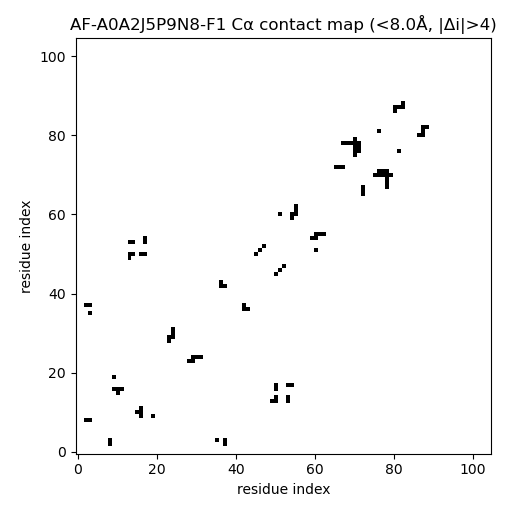 1.00 88.50 91 ARG A N 1
ATOM 694 C CA . ARG A 1 91 ? 21.483 -5.177 -21.846 1.00 88.50 91 ARG A CA 1
ATOM 695 C C . ARG A 1 91 ? 22.513 -5.744 -22.824 1.00 88.50 91 ARG A C 1
ATOM 697 O O . ARG A 1 91 ? 22.247 -5.919 -24.010 1.00 88.50 91 ARG A O 1
ATOM 704 N N . ARG A 1 92 ? 23.674 -6.141 -22.298 1.00 82.25 92 ARG A N 1
ATOM 705 C CA . ARG A 1 92 ? 24.701 -6.849 -23.076 1.00 82.25 92 ARG A CA 1
ATOM 706 C C . ARG A 1 92 ? 24.142 -8.173 -23.611 1.00 82.25 92 ARG A C 1
ATOM 708 O O . ARG A 1 92 ? 23.692 -9.008 -22.831 1.00 82.25 92 ARG A O 1
ATOM 715 N N . GLY A 1 93 ? 24.167 -8.347 -24.933 1.00 67.62 93 GLY A N 1
ATOM 716 C CA . GLY A 1 93 ? 23.696 -9.556 -25.623 1.00 67.62 93 GLY A CA 1
ATOM 717 C C . GLY A 1 93 ? 22.607 -9.308 -26.671 1.00 67.62 93 GLY A C 1
ATOM 718 O O . GLY A 1 93 ? 22.452 -10.134 -27.562 1.00 67.62 93 GLY A O 1
ATOM 719 N N . VAL A 1 94 ? 21.918 -8.162 -26.632 1.00 59.19 94 VAL A N 1
ATOM 720 C CA . VAL A 1 94 ? 21.137 -7.669 -27.778 1.00 59.19 94 VAL A CA 1
ATOM 721 C C . VAL A 1 94 ? 22.099 -6.841 -28.630 1.00 59.19 94 VAL A C 1
ATOM 723 O O . VAL A 1 94 ? 22.238 -5.639 -28.430 1.00 59.19 94 VAL A O 1
ATOM 726 N N . ARG A 1 95 ? 22.879 -7.488 -29.507 1.00 49.28 95 ARG A N 1
ATOM 727 C CA . ARG A 1 95 ? 23.612 -6.742 -30.540 1.00 49.28 95 ARG A CA 1
ATOM 728 C C . ARG A 1 95 ? 22.564 -6.164 -31.485 1.00 49.28 95 ARG A C 1
ATOM 730 O O . ARG A 1 95 ? 21.964 -6.901 -32.256 1.00 49.28 95 ARG A O 1
ATOM 737 N N . ASN A 1 96 ? 22.335 -4.859 -31.411 1.00 55.88 96 ASN A N 1
ATOM 738 C CA . ASN A 1 96 ? 21.839 -4.140 -32.571 1.00 55.88 96 ASN A CA 1
ATOM 739 C C . ASN A 1 96 ? 23.005 -4.101 -33.560 1.00 55.88 96 ASN A C 1
ATOM 741 O O . ASN A 1 96 ? 24.018 -3.463 -33.280 1.00 55.88 96 ASN A O 1
ATOM 745 N N . ASP A 1 97 ? 22.880 -4.805 -34.684 1.0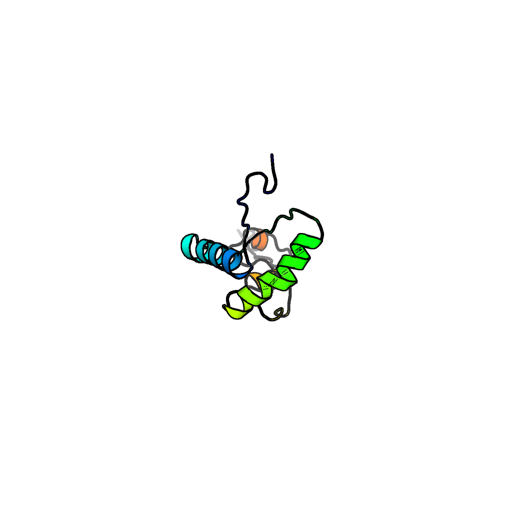0 51.22 97 ASP A N 1
ATOM 746 C CA . ASP A 1 97 ? 23.854 -4.828 -35.785 1.00 51.22 97 ASP A CA 1
ATOM 747 C C . ASP A 1 97 ? 23.895 -3.486 -36.548 1.00 51.22 97 ASP A C 1
ATOM 749 O O . ASP A 1 97 ? 23.880 -3.422 -37.778 1.00 51.22 97 ASP A O 1
ATOM 753 N N . VAL A 1 98 ? 23.946 -2.371 -35.823 1.00 52.81 98 VAL A N 1
ATOM 754 C CA . VAL A 1 98 ? 24.111 -1.030 -36.383 1.00 52.81 98 VAL A CA 1
ATOM 755 C C . VAL A 1 98 ? 25.611 -0.760 -36.456 1.00 52.81 98 VAL A C 1
ATOM 757 O O . VAL A 1 98 ? 26.191 -0.131 -35.577 1.00 52.81 98 VAL A O 1
ATOM 760 N N . GLY A 1 99 ? 26.267 -1.324 -37.472 1.00 43.94 99 GLY A N 1
ATOM 761 C CA . GLY A 1 99 ? 27.696 -1.072 -37.694 1.00 43.94 99 GLY A CA 1
ATOM 762 C C . GLY A 1 99 ? 28.399 -1.859 -38.803 1.00 43.94 99 GLY A C 1
ATOM 763 O O . GLY A 1 99 ? 29.605 -1.711 -38.948 1.00 43.94 99 GLY A O 1
ATOM 764 N N . ALA A 1 100 ? 27.706 -2.687 -39.594 1.00 45.88 100 ALA A N 1
ATOM 765 C CA . ALA A 1 100 ? 28.340 -3.504 -40.643 1.00 45.88 100 ALA A CA 1
ATOM 766 C C . ALA A 1 100 ? 28.220 -2.935 -42.076 1.00 45.88 100 ALA A C 1
ATOM 768 O O . ALA A 1 100 ? 28.362 -3.681 -43.042 1.00 45.88 100 ALA A O 1
ATOM 769 N N . LYS A 1 101 ? 27.939 -1.636 -42.250 1.00 43.56 101 LYS A N 1
ATOM 770 C CA . LYS A 1 101 ? 27.879 -0.997 -43.580 1.00 43.56 101 LYS A CA 1
ATOM 771 C C . LYS A 1 101 ? 28.545 0.379 -43.601 1.00 43.56 101 LYS A C 1
ATOM 773 O O . LYS A 1 101 ? 27.889 1.369 -43.888 1.00 43.56 101 LYS A O 1
ATOM 778 N N . GLU A 1 102 ? 29.844 0.440 -43.327 1.00 46.00 102 GLU A N 1
ATOM 779 C CA . GLU A 1 102 ? 30.642 1.616 -43.706 1.00 46.00 102 GLU A CA 1
ATOM 780 C C . GLU A 1 102 ? 32.106 1.241 -43.983 1.00 46.00 102 GLU A C 1
ATOM 782 O O . GLU A 1 102 ? 33.028 1.763 -43.379 1.00 46.00 102 GLU A O 1
ATOM 787 N N . THR A 1 103 ? 32.323 0.289 -44.894 1.00 47.88 103 THR A N 1
ATOM 788 C CA . THR A 1 103 ? 33.612 0.084 -45.585 1.00 47.88 103 THR A CA 1
ATOM 789 C C . THR A 1 103 ? 33.369 -0.564 -46.953 1.00 47.88 103 THR A C 1
ATOM 791 O O . THR A 1 103 ? 33.661 -1.736 -47.171 1.00 47.88 103 THR A O 1
ATOM 794 N N . ALA A 1 104 ? 32.786 0.191 -47.886 1.00 40.78 104 ALA A N 1
ATOM 795 C CA . ALA A 1 104 ? 32.822 -0.139 -49.314 1.00 40.78 104 ALA A CA 1
ATOM 796 C C . ALA A 1 104 ? 32.545 1.111 -50.167 1.00 40.78 104 ALA A C 1
ATOM 798 O O . ALA A 1 104 ? 31.420 1.302 -50.626 1.00 40.78 104 ALA A O 1
ATOM 799 N N . ALA A 1 105 ? 33.566 1.953 -50.336 1.00 36.59 105 ALA A N 1
ATOM 800 C CA . ALA A 1 105 ? 33.848 2.764 -51.528 1.00 36.59 105 ALA A CA 1
ATOM 801 C C . ALA A 1 105 ? 35.213 3.441 -51.351 1.00 36.59 105 ALA A C 1
ATOM 803 O O . ALA A 1 105 ? 35.416 4.053 -50.279 1.00 36.59 105 ALA A O 1
#

Solvent-accessible surface area (backbone atoms only — not comparable to full-atom values): 7070 Å² total; per-residue (Å²): 133,63,86,48,66,93,52,84,77,86,84,73,54,43,64,57,48,47,51,52,57,48,50,48,29,74,78,67,72,50,94,76,82,86,85,82,70,88,45,92,67,57,46,60,50,48,39,60,73,45,32,46,58,52,34,37,74,72,66,80,40,79,93,68,84,72,80,81,48,73,51,27,67,75,66,66,66,46,84,56,75,47,84,88,44,72,77,36,80,72,48,87,83,71,78,74,84,83,76,88,83,86,84,87,131

Organism: NCBI:txid1134687

pLDDT: mean 89.13, std 15.96, range [36.59, 98.62]

Foldseek 3Di:
DDPQVPHDDDDDFLVRVLVVQVCCCVVPVDLDDDDDDPDPPVRVVCCVVGNQVVCVVVVNDDPDQDDDDPCCRPPVPDDDDDPPPPVVVPDPPPPPVPPPPDPDD